Protein AF-A0A0D7ASG3-F1 (afdb_monomer_lite)

pLDDT: mean 94.9, std 6.57, range [60.47, 98.94]

InterPro domains:
  IPR003607 HD/PDEase domain [cd00077] (61-147)
  IPR006674 HD domain [PF01966] (63-149)
  IPR006674 HD domain [PS51831] (63-154)
  IPR017771 Cyanamide hydratase [TIGR03401] (8-154)

Organism: NCBI:txid1314674

Structure (mmCIF, N/CA/C/O backbone):
data_AF-A0A0D7ASG3-F1
#
_entry.id   AF-A0A0D7ASG3-F1
#
loop_
_atom_site.group_PDB
_atom_site.id
_atom_site.type_symbol
_atom_site.label_atom_id
_atom_site.label_alt_id
_atom_site.label_comp_id
_atom_site.label_asym_id
_atom_site.label_entity_id
_atom_site.label_seq_id
_atom_site.pdbx_PDB_ins_code
_atom_site.Cartn_x
_atom_site.Cartn_y
_atom_site.Cartn_z
_atom_site.occupancy
_atom_site.B_iso_or_equiv
_atom_site.auth_seq_id
_atom_site.auth_comp_id
_atom_site.auth_asym_id
_atom_site.auth_atom_id
_atom_site.pdbx_PDB_model_num
ATOM 1 N N . MET A 1 1 ? -7.950 -12.210 -21.135 1.00 62.66 1 MET A N 1
ATOM 2 C CA . MET A 1 1 ? -7.521 -13.240 -20.164 1.00 62.66 1 MET A CA 1
ATOM 3 C C . MET A 1 1 ? -8.560 -13.303 -19.060 1.00 62.66 1 MET A C 1
ATOM 5 O O . MET A 1 1 ? -9.236 -12.303 -18.849 1.00 62.66 1 MET A O 1
ATOM 9 N N . ALA A 1 2 ? -8.733 -14.462 -18.424 1.00 80.06 2 ALA A N 1
ATOM 10 C CA . ALA A 1 2 ? -9.550 -14.564 -17.218 1.00 80.06 2 ALA A CA 1
ATOM 11 C C . ALA A 1 2 ? -8.903 -13.750 -16.084 1.00 80.06 2 ALA A C 1
ATOM 13 O O . ALA A 1 2 ? -7.688 -13.558 -16.088 1.00 80.06 2 ALA A O 1
ATOM 14 N N . PHE A 1 3 ? -9.716 -13.252 -15.155 1.00 88.19 3 PHE A N 1
ATOM 15 C CA . PHE A 1 3 ? -9.232 -12.609 -13.937 1.00 88.19 3 PHE A CA 1
ATOM 16 C C . PHE A 1 3 ? -8.423 -13.617 -13.108 1.00 88.19 3 PHE A C 1
ATOM 18 O O . PHE A 1 3 ? -8.914 -14.713 -12.840 1.00 88.19 3 PHE A O 1
ATOM 25 N N . ASP A 1 4 ? -7.201 -13.244 -12.730 1.00 93.44 4 ASP A N 1
ATOM 26 C CA . ASP A 1 4 ? -6.347 -14.015 -11.827 1.00 93.44 4 ASP A CA 1
ATOM 27 C C . ASP A 1 4 ? -6.100 -13.192 -10.551 1.00 93.44 4 ASP A C 1
ATOM 29 O O . ASP A 1 4 ? -5.350 -12.211 -10.613 1.00 93.44 4 ASP A O 1
ATOM 33 N N . PRO A 1 5 ? -6.716 -13.554 -9.409 1.00 92.44 5 PRO A N 1
ATOM 34 C CA . PRO A 1 5 ? -6.563 -12.806 -8.164 1.00 92.44 5 PRO A CA 1
ATOM 35 C C . PRO A 1 5 ? -5.117 -12.797 -7.656 1.00 92.44 5 PRO A C 1
ATOM 37 O O . PRO A 1 5 ? -4.710 -11.823 -7.028 1.00 92.44 5 PRO A O 1
ATOM 40 N N . VAL A 1 6 ? -4.315 -13.822 -7.975 1.00 94.44 6 VAL A N 1
ATOM 41 C CA . VAL A 1 6 ? -2.913 -13.904 -7.541 1.00 94.44 6 VAL A CA 1
ATOM 42 C C . VAL A 1 6 ? -2.110 -12.767 -8.159 1.00 94.44 6 VAL A C 1
ATOM 44 O O . VAL A 1 6 ? -1.513 -11.962 -7.446 1.00 94.44 6 VAL A O 1
ATOM 47 N N . THR A 1 7 ? -2.136 -12.656 -9.487 1.00 94.50 7 THR A N 1
ATOM 48 C CA . THR A 1 7 ? -1.447 -11.565 -10.181 1.00 94.50 7 THR A CA 1
ATOM 49 C C . THR A 1 7 ? -2.087 -10.215 -9.856 1.00 94.50 7 THR A C 1
ATOM 51 O O . THR A 1 7 ? -1.384 -9.250 -9.569 1.00 94.50 7 THR A O 1
ATOM 54 N N . HIS A 1 8 ? -3.421 -10.135 -9.862 1.00 96.12 8 HIS A N 1
ATOM 55 C CA . HIS A 1 8 ? -4.133 -8.871 -9.696 1.00 96.12 8 HIS A CA 1
ATOM 56 C C . HIS A 1 8 ? -3.867 -8.214 -8.332 1.00 96.12 8 HIS A C 1
ATOM 58 O O . HIS A 1 8 ? -3.561 -7.024 -8.293 1.00 96.12 8 HIS A O 1
ATOM 64 N N . TYR A 1 9 ? -3.897 -8.972 -7.232 1.00 97.31 9 TYR A N 1
ATOM 65 C CA . TYR A 1 9 ? -3.632 -8.447 -5.885 1.00 97.31 9 TYR A CA 1
ATOM 66 C C . TYR A 1 9 ? -2.153 -8.500 -5.485 1.00 97.31 9 TYR A C 1
ATOM 68 O O . TYR A 1 9 ? -1.821 -8.217 -4.341 1.00 97.31 9 TYR A O 1
ATOM 76 N N . GLY A 1 10 ? -1.239 -8.799 -6.412 1.00 95.81 10 GLY A N 1
ATOM 77 C CA . GLY A 1 10 ? 0.200 -8.696 -6.156 1.00 95.81 10 GLY A CA 1
ATOM 78 C C . GLY A 1 10 ? 0.793 -9.854 -5.349 1.00 95.81 10 GLY A C 1
ATOM 79 O O . GLY A 1 10 ? 1.872 -9.710 -4.785 1.00 95.81 10 GLY A O 1
ATOM 80 N N . PHE A 1 11 ? 0.146 -11.020 -5.338 1.00 97.06 11 PHE A N 1
ATOM 81 C CA . PHE A 1 11 ? 0.678 -12.244 -4.725 1.00 97.06 11 PHE A CA 1
ATOM 82 C C . PHE A 1 11 ? 1.727 -12.961 -5.596 1.00 97.06 11 PHE A C 1
ATOM 84 O O . PHE A 1 11 ? 2.180 -14.062 -5.274 1.00 97.06 11 PHE A O 1
ATOM 91 N N . THR A 1 12 ? 2.148 -12.347 -6.703 1.00 95.62 12 THR A N 1
ATOM 92 C CA . THR A 1 12 ? 3.270 -12.824 -7.514 1.00 95.62 12 THR A CA 1
ATOM 93 C C . THR A 1 12 ? 4.587 -12.611 -6.770 1.00 95.62 12 THR A C 1
ATOM 95 O O . THR A 1 12 ? 4.977 -11.483 -6.475 1.00 95.62 12 THR A O 1
ATOM 98 N N . ALA A 1 13 ? 5.311 -13.697 -6.498 1.00 95.56 13 ALA A N 1
ATOM 99 C CA . ALA A 1 13 ? 6.582 -13.633 -5.785 1.00 95.56 13 ALA A CA 1
ATOM 100 C C . ALA A 1 13 ? 7.656 -12.850 -6.565 1.00 95.56 13 ALA A C 1
ATOM 102 O O . ALA A 1 13 ? 7.890 -13.100 -7.750 1.00 95.56 13 ALA A O 1
ATOM 103 N N . VAL A 1 14 ? 8.372 -11.963 -5.868 1.00 94.44 14 VAL A N 1
ATOM 104 C CA . VAL A 1 14 ? 9.523 -11.213 -6.394 1.00 94.44 14 VAL A CA 1
ATOM 105 C C . VAL A 1 14 ? 10.702 -11.265 -5.414 1.00 94.44 14 VAL A C 1
ATOM 107 O O . VAL A 1 14 ? 10.4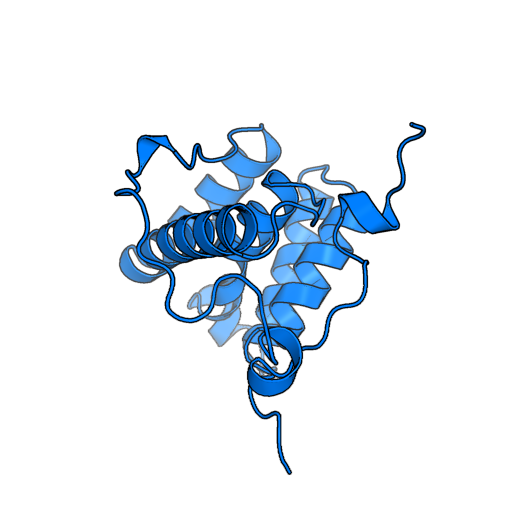89 -11.365 -4.201 1.00 94.44 14 VAL A O 1
ATOM 110 N N . PRO A 1 15 ? 11.960 -11.201 -5.891 1.00 94.81 15 PRO A N 1
ATOM 111 C CA . PRO A 1 15 ? 13.110 -11.059 -5.006 1.00 94.81 15 PRO A CA 1
ATOM 112 C C . PRO A 1 15 ? 13.009 -9.781 -4.168 1.00 94.81 15 PRO A C 1
ATOM 114 O O . PRO A 1 15 ? 12.864 -8.688 -4.705 1.00 94.81 15 PRO A O 1
ATOM 117 N N . ARG A 1 16 ? 13.129 -9.921 -2.845 1.00 94.69 16 ARG A N 1
ATOM 118 C CA . ARG A 1 16 ? 13.124 -8.786 -1.908 1.00 94.69 16 ARG A CA 1
ATOM 119 C C . ARG A 1 16 ? 14.449 -8.015 -1.907 1.00 94.69 16 ARG A C 1
ATOM 121 O O . ARG A 1 16 ? 14.454 -6.818 -1.663 1.00 94.69 16 ARG A O 1
ATOM 128 N N . ASP A 1 17 ? 15.571 -8.703 -2.136 1.00 94.62 17 ASP A N 1
ATOM 129 C CA . ASP A 1 17 ? 16.903 -8.087 -2.182 1.00 94.62 17 ASP A CA 1
ATOM 130 C C . ASP A 1 17 ? 17.054 -7.235 -3.458 1.00 94.62 17 ASP A C 1
ATOM 132 O O . ASP A 1 17 ? 17.044 -7.807 -4.554 1.00 94.62 17 ASP A O 1
ATOM 136 N N . PRO A 1 18 ? 17.221 -5.900 -3.353 1.00 91.12 18 PRO A N 1
ATOM 137 C CA . PRO A 1 18 ? 17.391 -5.036 -4.517 1.00 91.12 18 PRO A CA 1
ATOM 138 C C . PRO A 1 18 ? 18.620 -5.396 -5.364 1.00 91.12 18 PRO A C 1
ATOM 140 O O . PRO A 1 18 ? 18.549 -5.295 -6.587 1.00 91.12 18 PRO A O 1
ATOM 143 N N . ASP A 1 19 ? 19.708 -5.887 -4.753 1.00 91.69 19 ASP A N 1
ATOM 144 C CA . ASP A 1 19 ? 20.922 -6.309 -5.473 1.00 91.69 19 ASP A CA 1
ATOM 145 C C . ASP A 1 19 ? 20.652 -7.537 -6.356 1.00 91.69 19 ASP A C 1
ATOM 147 O O . ASP A 1 19 ? 21.336 -7.772 -7.355 1.00 91.69 19 ASP A O 1
ATOM 151 N N . VAL A 1 20 ? 19.676 -8.364 -5.967 1.00 93.44 20 VAL A N 1
ATOM 152 C CA . VAL A 1 20 ? 19.209 -9.512 -6.752 1.00 93.44 20 VAL A CA 1
ATOM 153 C C . VAL A 1 20 ? 18.191 -9.051 -7.787 1.00 93.44 20 VAL A C 1
ATOM 155 O O . VAL A 1 20 ? 18.315 -9.417 -8.954 1.00 93.44 20 VAL A O 1
ATOM 158 N N . LEU A 1 21 ? 17.219 -8.233 -7.375 1.00 92.38 21 LEU A N 1
ATOM 159 C CA . LEU A 1 21 ? 16.126 -7.759 -8.219 1.00 92.38 21 LEU A CA 1
ATOM 160 C C . LEU A 1 21 ? 16.627 -6.933 -9.414 1.00 92.38 21 LEU A C 1
ATOM 162 O O . LEU A 1 21 ? 16.127 -7.091 -10.525 1.00 92.38 21 LEU A O 1
ATOM 166 N N . PHE A 1 22 ? 17.641 -6.091 -9.199 1.00 91.56 22 PHE A N 1
ATOM 167 C CA . PHE A 1 22 ? 18.220 -5.226 -10.229 1.00 91.56 22 PHE A CA 1
ATOM 168 C C . PHE A 1 22 ? 19.494 -5.788 -10.877 1.00 91.56 22 PHE A C 1
ATOM 170 O O . PHE A 1 22 ? 20.130 -5.108 -11.690 1.00 91.56 22 PHE A O 1
ATOM 177 N N . ARG A 1 23 ? 19.892 -7.027 -10.564 1.00 92.50 23 ARG A N 1
ATOM 178 C CA . ARG A 1 23 ? 21.099 -7.627 -11.147 1.00 92.50 23 ARG A CA 1
ATOM 179 C C . ARG A 1 23 ? 20.973 -7.716 -12.666 1.00 92.50 23 ARG A C 1
ATOM 181 O O . ARG A 1 23 ? 20.098 -8.409 -13.172 1.00 92.50 23 ARG A O 1
ATOM 188 N N . ASN A 1 24 ? 21.886 -7.063 -13.387 1.00 90.19 24 ASN A N 1
ATOM 189 C CA . ASN A 1 24 ? 21.879 -6.989 -14.855 1.00 90.19 24 ASN A CA 1
ATOM 190 C C . ASN A 1 24 ? 20.566 -6.429 -15.433 1.00 90.19 24 ASN A C 1
ATOM 192 O O . ASN A 1 24 ? 20.188 -6.764 -16.556 1.00 90.19 24 ASN A O 1
ATOM 196 N N . HIS A 1 25 ? 19.849 -5.609 -14.663 1.00 90.38 25 HIS A N 1
ATOM 197 C CA . HIS A 1 25 ? 18.568 -5.077 -15.093 1.00 90.38 25 HIS A CA 1
ATOM 198 C C . HIS A 1 25 ? 18.764 -4.141 -16.300 1.00 90.38 25 HIS A C 1
ATOM 200 O O . HIS A 1 25 ? 19.621 -3.255 -16.235 1.00 90.38 25 HIS A O 1
ATOM 206 N N . PRO A 1 26 ? 17.975 -4.274 -17.386 1.00 88.62 26 PRO A N 1
ATOM 207 C CA . PRO A 1 26 ? 18.199 -3.566 -18.659 1.00 88.62 26 PRO A CA 1
ATOM 208 C C . PRO A 1 26 ? 18.120 -2.037 -18.563 1.00 88.62 26 PRO A C 1
ATOM 210 O O . PRO A 1 26 ? 18.425 -1.325 -19.511 1.00 88.62 26 PRO A O 1
ATOM 213 N N . THR A 1 27 ? 17.691 -1.525 -17.418 1.00 86.06 27 THR A N 1
ATOM 214 C CA . THR A 1 27 ? 17.502 -0.101 -17.151 1.00 86.06 27 THR A CA 1
ATOM 215 C C . THR A 1 27 ? 18.653 0.526 -16.371 1.00 86.06 27 THR A C 1
ATOM 217 O O . THR A 1 27 ? 18.575 1.701 -16.021 1.00 86.06 27 THR A O 1
ATOM 220 N N . ALA A 1 28 ? 19.663 -0.254 -15.985 1.00 77.62 28 ALA A N 1
ATOM 221 C CA . ALA A 1 28 ? 20.797 0.251 -15.228 1.00 77.62 28 ALA A CA 1
ATOM 222 C C . ALA A 1 28 ? 21.626 1.211 -16.099 1.00 77.62 28 ALA A C 1
ATOM 224 O O . ALA A 1 28 ? 22.100 0.828 -17.165 1.00 77.62 28 ALA A O 1
ATOM 225 N N . GLY A 1 29 ? 21.797 2.457 -15.643 1.00 72.94 29 GLY A N 1
ATOM 226 C CA . GLY A 1 29 ? 22.612 3.465 -16.335 1.00 72.94 29 GLY A CA 1
ATOM 227 C C . GLY A 1 29 ? 21.990 4.058 -17.605 1.00 72.94 29 GLY A C 1
ATOM 228 O O . GLY A 1 29 ? 22.703 4.695 -18.374 1.00 72.94 29 GLY A O 1
ATOM 229 N N . VAL A 1 30 ? 20.690 3.855 -17.836 1.00 80.88 30 VAL A N 1
ATOM 230 C CA . VAL A 1 30 ? 19.966 4.420 -18.985 1.00 80.88 30 VAL A CA 1
ATOM 231 C C . VAL A 1 30 ? 19.362 5.772 -18.591 1.00 80.88 30 VAL A C 1
ATOM 233 O O . VAL A 1 30 ? 18.660 5.849 -17.583 1.00 80.88 30 VAL A O 1
ATOM 236 N N . GLU A 1 31 ? 19.638 6.822 -19.370 1.00 78.00 31 GLU A N 1
ATOM 237 C CA . GLU A 1 31 ? 19.014 8.146 -19.224 1.00 78.00 31 GLU A CA 1
ATOM 238 C C . GLU A 1 31 ? 17.510 8.070 -19.532 1.00 78.00 31 GLU A C 1
ATOM 240 O O . GLU A 1 31 ? 17.064 7.236 -20.324 1.00 78.00 31 GLU A O 1
ATOM 245 N N . ARG A 1 32 ? 16.710 8.878 -18.836 1.00 75.56 32 ARG A N 1
ATOM 246 C CA . ARG A 1 32 ? 15.254 8.722 -18.758 1.00 75.56 32 ARG A CA 1
ATOM 247 C C . ARG A 1 32 ? 14.572 10.045 -19.045 1.00 75.56 32 ARG A C 1
ATOM 249 O O . ARG A 1 32 ? 15.054 11.085 -18.603 1.00 75.56 32 ARG A O 1
ATOM 256 N N . ASP A 1 33 ? 13.435 9.963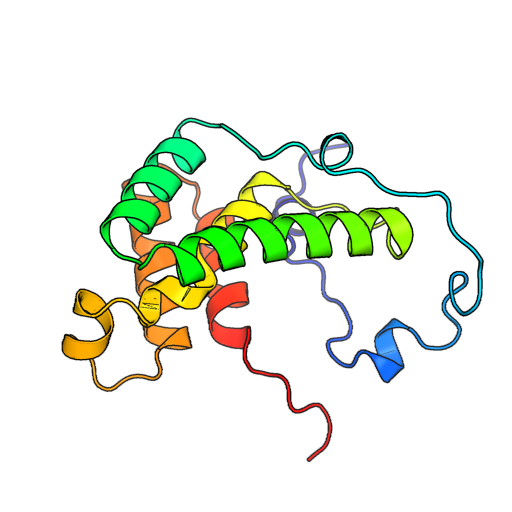 -19.726 1.00 83.00 33 ASP A N 1
ATOM 257 C CA . ASP A 1 33 ? 12.563 11.111 -19.932 1.00 83.00 33 ASP A CA 1
ATOM 258 C C . ASP A 1 33 ? 12.083 11.668 -18.586 1.00 83.00 33 ASP A C 1
ATOM 260 O O . ASP A 1 33 ? 11.931 10.937 -17.599 1.00 83.00 33 ASP A O 1
ATOM 264 N N . GLU A 1 34 ? 11.851 12.978 -18.548 1.00 88.31 34 GLU A N 1
ATOM 265 C CA . GLU A 1 34 ? 11.306 13.641 -17.370 1.00 88.31 34 GLU A CA 1
ATOM 266 C C . GLU A 1 34 ? 9.908 13.096 -17.048 1.00 88.31 34 GLU A C 1
ATOM 268 O O . GLU A 1 34 ? 9.030 13.035 -17.908 1.00 88.31 34 GLU A O 1
ATOM 273 N N . LEU A 1 35 ? 9.703 12.720 -15.784 1.00 90.50 35 LEU A N 1
ATOM 274 C CA . LEU A 1 35 ? 8.414 12.278 -15.259 1.00 90.50 35 LEU A CA 1
ATOM 275 C C . LEU A 1 35 ? 7.741 13.430 -14.516 1.00 90.50 35 LEU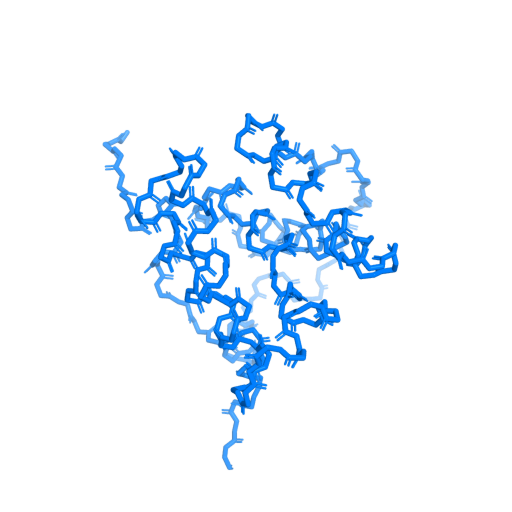 A C 1
ATOM 277 O O . LEU A 1 35 ? 8.368 14.140 -13.726 1.00 90.50 35 LEU A O 1
ATOM 281 N N . THR A 1 36 ? 6.440 13.580 -14.717 1.00 92.19 36 THR A N 1
ATOM 282 C CA . THR A 1 36 ? 5.598 14.572 -14.053 1.00 92.19 36 THR A CA 1
ATOM 283 C C . THR A 1 36 ? 4.587 13.891 -13.136 1.00 92.19 36 THR A C 1
ATOM 285 O O . THR A 1 36 ? 4.243 12.724 -13.288 1.00 92.19 36 THR A O 1
ATOM 288 N N . VAL A 1 37 ? 4.050 14.629 -12.163 1.00 85.62 37 VAL A N 1
ATOM 289 C CA . VAL A 1 37 ? 3.052 14.075 -11.227 1.00 85.62 37 VAL A CA 1
ATOM 290 C C . VAL A 1 37 ? 1.780 13.607 -11.951 1.00 85.62 37 VAL A C 1
ATOM 292 O O . VAL A 1 37 ? 1.118 12.679 -11.491 1.00 85.62 37 VAL A O 1
ATOM 295 N N . ASN A 1 38 ? 1.455 14.209 -13.099 1.00 90.62 38 ASN A N 1
ATOM 296 C CA . ASN A 1 38 ? 0.275 13.851 -13.886 1.00 90.62 38 ASN A CA 1
ATOM 297 C C . ASN A 1 38 ? 0.383 12.462 -14.534 1.00 90.62 38 ASN A C 1
ATOM 299 O O . ASN A 1 38 ? -0.645 11.888 -14.888 1.00 90.62 38 ASN A O 1
ATOM 303 N N . ASP A 1 39 ? 1.591 11.901 -14.631 1.00 92.94 39 ASP A N 1
ATOM 304 C CA . ASP A 1 39 ? 1.818 10.550 -15.157 1.00 92.94 39 ASP A CA 1
ATOM 305 C C . ASP A 1 39 ? 1.361 9.457 -14.170 1.00 92.94 39 ASP A C 1
ATOM 307 O O . ASP A 1 39 ? 1.209 8.287 -14.532 1.00 92.94 39 ASP A O 1
ATOM 311 N N . PHE A 1 40 ? 1.074 9.842 -12.920 1.00 94.38 40 PHE A N 1
ATOM 312 C CA . PHE A 1 40 ? 0.740 8.937 -11.819 1.00 94.38 40 PHE A CA 1
ATOM 313 C C . PHE A 1 40 ? -0.604 9.305 -11.174 1.00 94.38 40 PHE A C 1
ATOM 315 O O . PHE A 1 40 ? -0.641 9.718 -10.009 1.00 94.38 40 PHE A O 1
ATOM 322 N N . PRO A 1 41 ? -1.733 9.156 -11.895 1.00 95.25 41 PRO A N 1
ATOM 323 C CA . PRO A 1 41 ? -3.044 9.432 -11.326 1.00 95.25 41 PRO A CA 1
ATOM 324 C C . PRO A 1 41 ? -3.291 8.562 -10.087 1.00 95.25 41 PRO A C 1
ATOM 326 O O . PRO A 1 41 ? -2.976 7.365 -10.055 1.00 95.25 41 PRO A O 1
ATOM 329 N N . LEU A 1 42 ? -3.851 9.188 -9.053 1.00 96.25 42 LEU A N 1
ATOM 330 C CA . LEU A 1 42 ? -4.239 8.510 -7.821 1.00 96.25 42 LEU A CA 1
ATOM 331 C C . LEU A 1 42 ? -5.577 7.786 -8.041 1.00 96.25 42 LEU A C 1
ATOM 333 O O . LEU A 1 42 ? -6.501 8.412 -8.564 1.00 96.25 42 LEU A O 1
ATOM 337 N N . PRO A 1 43 ? -5.721 6.524 -7.605 1.00 97.81 43 PRO A N 1
ATOM 338 C CA . PRO A 1 43 ? -7.014 5.858 -7.541 1.00 97.81 43 PRO A CA 1
ATOM 339 C C . PRO A 1 43 ? -7.996 6.662 -6.680 1.00 97.81 43 PRO A C 1
ATOM 341 O O . PRO A 1 43 ? -7.600 7.306 -5.701 1.00 97.81 43 PRO A O 1
ATOM 344 N N . ASP A 1 44 ? -9.277 6.633 -7.037 1.00 97.88 44 ASP A N 1
ATOM 345 C CA . ASP A 1 44 ? -10.309 7.470 -6.418 1.00 97.88 44 ASP A CA 1
ATOM 346 C C . ASP A 1 44 ? -11.632 6.738 -6.159 1.00 97.88 44 ASP A C 1
ATOM 348 O O . ASP A 1 44 ? -12.660 7.387 -5.954 1.00 97.88 44 ASP A O 1
ATOM 352 N N . SER A 1 45 ? -11.619 5.403 -6.124 1.00 98.38 45 SER A N 1
ATOM 353 C CA . SER A 1 45 ? -12.813 4.612 -5.823 1.00 98.38 45 SER A CA 1
ATOM 354 C C . SER A 1 45 ? -13.425 4.967 -4.468 1.00 98.38 45 SER A C 1
ATOM 356 O O . SER A 1 45 ? -12.791 5.571 -3.598 1.00 98.38 45 SER A O 1
ATOM 358 N N . THR A 1 46 ? -14.675 4.553 -4.254 1.00 98.44 46 THR A N 1
ATOM 359 C CA . THR A 1 46 ? -15.374 4.775 -2.982 1.00 98.44 46 THR A CA 1
ATOM 360 C C . THR A 1 46 ? -14.575 4.249 -1.788 1.00 98.44 46 THR A C 1
ATOM 362 O O . THR A 1 46 ? -14.448 4.959 -0.792 1.00 98.44 46 THR A O 1
ATOM 365 N N . LEU A 1 47 ? -13.976 3.059 -1.909 1.00 98.62 47 LEU A N 1
ATOM 366 C CA . LEU A 1 47 ? -13.132 2.481 -0.865 1.00 98.62 47 LEU A CA 1
ATOM 367 C C . LEU A 1 47 ? -11.921 3.377 -0.574 1.00 98.62 47 LEU A C 1
ATOM 369 O O . LEU A 1 47 ? -11.670 3.731 0.579 1.00 98.62 47 LEU A O 1
ATOM 373 N N . VAL A 1 48 ? -11.212 3.817 -1.616 1.00 98.69 48 VAL A N 1
ATOM 374 C CA . VAL A 1 48 ? -10.053 4.706 -1.474 1.00 98.69 48 VAL A CA 1
ATOM 375 C C . VAL A 1 48 ? -10.437 6.039 -0.838 1.00 98.69 48 VAL A C 1
ATOM 377 O O . VAL A 1 48 ? -9.726 6.528 0.037 1.00 98.69 48 VAL A O 1
ATOM 380 N N . GLN A 1 49 ? -11.567 6.634 -1.221 1.00 98.62 49 GLN A N 1
ATOM 381 C CA . GLN A 1 49 ? -12.047 7.877 -0.613 1.00 98.62 49 GLN A CA 1
ATOM 382 C C . GLN A 1 49 ? -12.323 7.703 0.887 1.00 98.62 49 GLN A C 1
ATOM 384 O O . GLN A 1 49 ? -1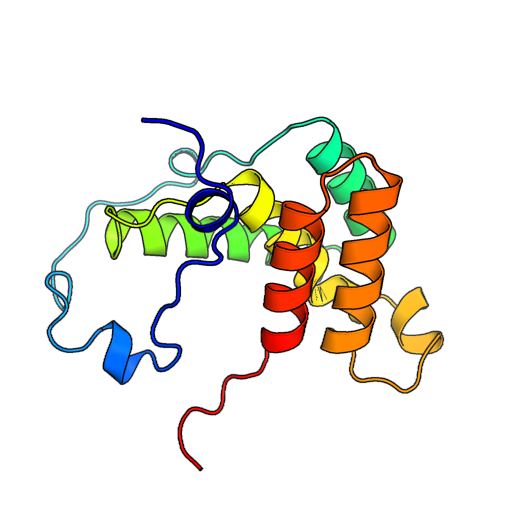1.894 8.537 1.693 1.00 98.62 49 GLN A O 1
ATOM 389 N N . SER A 1 50 ? -12.978 6.605 1.276 1.00 98.69 50 SER A N 1
ATOM 390 C CA . SER A 1 50 ? -13.243 6.272 2.679 1.00 98.69 50 SER A CA 1
ATOM 391 C C . SER A 1 50 ? -11.954 6.051 3.475 1.00 98.69 50 SER A C 1
ATOM 393 O O . SER A 1 50 ? -11.812 6.597 4.574 1.00 98.69 50 SER A O 1
ATOM 395 N N . VAL A 1 51 ? -10.980 5.336 2.905 1.00 98.81 51 VAL A N 1
ATOM 396 C CA . VAL A 1 51 ? -9.670 5.112 3.530 1.00 98.81 51 VAL A CA 1
ATOM 397 C C . VAL A 1 51 ? -8.881 6.415 3.642 1.00 98.81 51 VAL A C 1
ATOM 399 O O . VAL A 1 51 ? -8.369 6.718 4.715 1.00 98.81 51 VAL A O 1
ATOM 402 N N . LYS A 1 52 ? -8.845 7.264 2.609 1.00 98.56 52 LYS A N 1
ATOM 403 C CA . LYS A 1 52 ? -8.185 8.581 2.674 1.00 98.56 52 LYS A CA 1
ATOM 404 C C . LYS A 1 52 ? -8.770 9.462 3.770 1.00 98.56 52 LYS A C 1
ATOM 406 O O . LYS A 1 52 ? -8.016 10.095 4.506 1.00 98.56 52 LYS A O 1
ATOM 411 N N . ALA A 1 53 ? -10.097 9.498 3.900 1.00 98.69 53 ALA A N 1
ATOM 412 C CA . ALA A 1 53 ? -10.765 10.255 4.955 1.00 98.69 53 ALA A CA 1
ATOM 413 C C . ALA A 1 53 ? -10.423 9.716 6.352 1.00 98.69 53 ALA A C 1
ATOM 415 O O . ALA A 1 53 ? -10.239 10.495 7.289 1.00 98.69 53 ALA A O 1
ATOM 416 N N . PHE A 1 54 ? -10.314 8.393 6.492 1.00 98.75 54 PHE A N 1
ATOM 417 C CA . PHE A 1 54 ? -9.853 7.759 7.720 1.00 98.75 54 PHE A CA 1
ATOM 418 C C . PHE A 1 54 ? -8.399 8.138 8.032 1.00 98.75 54 PHE A C 1
ATOM 420 O O . PHE A 1 54 ? -8.140 8.714 9.082 1.00 98.75 54 PHE A O 1
ATOM 427 N N . VAL A 1 55 ? -7.467 7.907 7.108 1.00 98.62 55 VAL A N 1
ATOM 428 C CA . VAL A 1 55 ? -6.032 8.159 7.308 1.00 98.62 55 VAL A CA 1
ATOM 429 C C . VAL A 1 55 ? -5.764 9.635 7.604 1.00 98.62 55 VAL A C 1
ATOM 431 O O . VAL A 1 55 ? -5.052 9.941 8.554 1.00 98.62 55 VAL A O 1
ATOM 434 N N . LYS A 1 56 ? -6.398 10.561 6.872 1.00 98.38 56 LYS A N 1
ATOM 435 C CA . LYS A 1 56 ? -6.263 12.012 7.095 1.00 98.38 56 LYS A CA 1
ATOM 436 C C . LYS A 1 56 ? -6.731 12.464 8.484 1.00 98.38 56 LYS A C 1
ATOM 438 O O . LYS A 1 56 ? -6.312 13.517 8.953 1.00 98.38 56 LYS A O 1
ATOM 443 N N . ARG A 1 57 ? -7.632 11.713 9.124 1.00 98.56 57 ARG A N 1
ATOM 444 C CA . ARG A 1 57 ? -8.101 12.004 10.484 1.00 98.56 57 ARG A CA 1
ATOM 445 C C . ARG A 1 57 ? -7.162 11.444 11.553 1.00 98.56 57 ARG A C 1
ATOM 447 O O . ARG A 1 57 ? -7.058 12.041 12.617 1.00 98.56 57 ARG A O 1
ATOM 454 N N . GLU A 1 58 ? -6.552 10.286 11.306 1.00 98.56 58 GLU A N 1
ATOM 455 C CA . GLU A 1 58 ? -5.755 9.575 12.315 1.00 98.56 58 GLU A CA 1
ATOM 456 C C . GLU A 1 58 ? -4.256 9.930 12.269 1.00 98.56 58 GLU A C 1
ATOM 458 O O . GLU A 1 58 ? -3.599 9.881 13.308 1.00 98.56 58 GLU A O 1
ATOM 463 N N . LEU A 1 59 ? -3.714 10.280 11.096 1.00 98.44 59 LEU A N 1
ATOM 464 C CA . LEU A 1 59 ? -2.302 10.628 10.902 1.00 98.44 59 LEU A CA 1
ATOM 465 C C . LEU A 1 59 ? -2.081 12.140 10.846 1.00 98.44 59 LEU A C 1
ATOM 467 O O . LEU A 1 59 ? -2.966 12.906 10.463 1.00 98.44 59 LEU A O 1
ATOM 471 N N . ASP A 1 60 ? -0.865 12.567 11.185 1.00 98.19 60 ASP A N 1
ATOM 472 C CA . ASP A 1 60 ? -0.426 13.933 10.931 1.00 98.19 60 ASP A CA 1
ATOM 473 C C . ASP A 1 60 ? -0.248 14.196 9.423 1.00 98.19 60 ASP A C 1
ATOM 475 O O . ASP A 1 60 ? -0.135 13.285 8.595 1.00 98.19 60 ASP A O 1
ATOM 479 N N . GLU A 1 61 ? -0.207 15.476 9.057 1.00 98.31 61 GLU A N 1
ATOM 480 C CA . GLU A 1 61 ? -0.124 15.900 7.660 1.00 98.31 61 GLU A CA 1
ATOM 481 C C . GLU A 1 61 ? 1.150 15.412 6.951 1.00 98.31 61 GLU A C 1
ATOM 483 O O . GLU A 1 61 ? 1.101 15.089 5.763 1.00 98.31 61 GLU A O 1
ATOM 488 N N . GLN A 1 62 ? 2.287 15.322 7.650 1.00 98.56 62 GLN A N 1
ATOM 489 C CA . GLN A 1 62 ? 3.547 14.911 7.032 1.00 98.56 62 GLN A CA 1
ATOM 490 C C . GLN A 1 62 ? 3.520 13.426 6.678 1.00 98.56 62 GLN A C 1
ATOM 492 O O . GLN A 1 62 ? 3.909 13.068 5.563 1.00 98.56 62 GLN A O 1
ATOM 497 N N . THR A 1 63 ? 2.993 12.586 7.570 1.00 98.44 63 THR A N 1
ATOM 498 C CA . THR A 1 63 ? 2.829 11.142 7.339 1.00 98.44 63 THR A CA 1
ATOM 499 C C . THR A 1 63 ? 1.764 10.857 6.268 1.00 98.44 63 THR A C 1
ATOM 501 O O . THR A 1 63 ? 1.960 10.023 5.377 1.00 98.44 63 THR A O 1
ATOM 504 N N . TYR A 1 64 ? 0.665 11.619 6.255 1.00 98.56 64 TYR A N 1
ATOM 505 C CA . TYR A 1 64 ? -0.335 11.543 5.183 1.00 98.56 64 TYR A CA 1
ATOM 506 C C . TYR A 1 64 ? 0.259 11.914 3.811 1.00 98.56 64 TYR A C 1
ATOM 508 O O . TYR A 1 64 ? 0.065 11.198 2.823 1.00 98.56 64 TYR A O 1
ATOM 516 N N . ASN A 1 65 ? 1.028 13.003 3.739 1.00 98.38 65 ASN A N 1
ATOM 517 C CA . ASN A 1 65 ? 1.690 13.434 2.506 1.00 98.38 65 ASN A CA 1
ATOM 518 C C . ASN A 1 65 ? 2.797 12.460 2.078 1.00 98.38 65 ASN A C 1
ATOM 520 O O . ASN A 1 65 ? 2.965 12.206 0.886 1.00 98.38 65 ASN A O 1
ATOM 524 N N . HIS A 1 66 ? 3.532 11.884 3.033 1.00 98.56 66 HIS A N 1
ATOM 525 C CA . HIS A 1 66 ? 4.502 10.812 2.792 1.00 98.56 66 HIS A CA 1
ATOM 526 C C . HIS A 1 66 ? 3.861 9.624 2.082 1.00 98.56 66 HIS A C 1
ATOM 528 O O . HIS A 1 66 ? 4.334 9.230 1.020 1.00 98.56 66 HIS A O 1
ATOM 534 N N . SER A 1 67 ? 2.716 9.156 2.573 1.00 98.62 67 SER A N 1
ATOM 535 C CA . SER A 1 67 ? 1.967 8.052 1.963 1.00 98.62 67 SER A CA 1
ATOM 536 C C . SER A 1 67 ? 1.621 8.301 0.485 1.00 98.62 67 SER A C 1
ATOM 538 O O . SER A 1 67 ? 1.693 7.393 -0.342 1.00 98.62 67 SER A O 1
ATOM 540 N N . HIS A 1 68 ? 1.310 9.549 0.114 1.00 97.88 68 HIS A N 1
ATOM 541 C CA . HIS A 1 68 ? 1.058 9.920 -1.285 1.00 97.88 68 HIS A CA 1
ATOM 542 C C . HIS A 1 68 ? 2.334 9.895 -2.131 1.00 97.88 68 HIS A C 1
ATOM 544 O O . HIS A 1 68 ? 2.306 9.425 -3.268 1.00 97.88 68 HIS A O 1
ATOM 550 N N . ARG A 1 69 ? 3.461 10.368 -1.582 1.00 97.88 69 ARG A N 1
ATOM 551 C CA . ARG A 1 69 ? 4.757 10.302 -2.272 1.00 97.88 69 ARG A CA 1
ATOM 552 C C . ARG A 1 69 ? 5.195 8.858 -2.505 1.00 97.88 69 ARG A C 1
ATOM 554 O O . ARG A 1 69 ? 5.656 8.558 -3.599 1.00 97.88 69 ARG A O 1
ATOM 561 N N . VAL A 1 70 ? 4.997 7.968 -1.527 1.00 98.44 70 VAL A N 1
ATOM 562 C CA . VAL A 1 70 ? 5.313 6.534 -1.658 1.00 98.44 70 VAL A CA 1
ATOM 563 C C . VAL A 1 70 ? 4.571 5.915 -2.843 1.00 98.44 70 VAL A C 1
ATOM 565 O O . VAL A 1 70 ? 5.208 5.252 -3.659 1.00 98.44 70 VAL A O 1
ATOM 568 N N . TYR A 1 71 ? 3.271 6.195 -3.001 1.00 98.50 71 TYR A N 1
ATOM 569 C CA . TYR A 1 71 ? 2.511 5.722 -4.163 1.00 98.50 71 TYR A CA 1
ATOM 570 C C . TYR A 1 71 ? 3.121 6.205 -5.484 1.00 98.50 71 TYR A C 1
ATOM 572 O O . TYR A 1 71 ? 3.379 5.397 -6.376 1.00 98.50 71 TYR A O 1
ATOM 580 N N . VAL A 1 72 ? 3.394 7.510 -5.597 1.00 97.62 72 VAL A N 1
ATOM 581 C CA . VAL A 1 72 ? 3.977 8.095 -6.815 1.00 97.62 72 VAL A CA 1
ATOM 582 C C . VAL A 1 72 ? 5.326 7.448 -7.135 1.00 97.62 72 VAL A C 1
ATOM 584 O O . VAL A 1 72 ? 5.546 7.026 -8.268 1.00 97.62 72 VAL A O 1
ATOM 587 N N . TYR A 1 73 ? 6.208 7.300 -6.144 1.00 96.75 73 TYR A N 1
ATOM 588 C CA . TYR A 1 73 ? 7.517 6.676 -6.338 1.00 96.75 73 TYR A CA 1
ATOM 589 C C . TYR A 1 73 ? 7.408 5.212 -6.761 1.00 96.75 73 TYR A C 1
ATOM 591 O O . TYR A 1 73 ? 8.113 4.794 -7.676 1.00 96.75 73 TYR A O 1
ATOM 599 N N . GLY A 1 74 ? 6.521 4.430 -6.146 1.00 96.56 74 GLY A N 1
ATOM 600 C CA . GLY A 1 74 ? 6.352 3.024 -6.503 1.00 96.56 74 GLY A CA 1
ATOM 601 C C . GLY A 1 74 ? 5.766 2.811 -7.893 1.00 96.56 74 GLY A C 1
ATOM 602 O O . GLY A 1 74 ? 6.254 1.961 -8.639 1.00 96.56 74 GLY A O 1
ATOM 603 N N . VAL A 1 75 ? 4.759 3.598 -8.282 1.00 96.94 75 VAL A N 1
ATOM 604 C CA . VAL A 1 75 ? 4.201 3.519 -9.641 1.00 96.94 75 VAL A CA 1
ATOM 605 C C . VAL A 1 75 ? 5.235 3.967 -10.672 1.00 96.94 75 VAL A C 1
ATOM 607 O O . VAL A 1 75 ? 5.410 3.280 -11.675 1.00 96.94 75 VAL A O 1
ATOM 610 N N . ALA A 1 76 ? 5.985 5.040 -10.407 1.00 94.62 76 ALA A N 1
ATOM 611 C CA . ALA A 1 76 ? 7.089 5.451 -11.270 1.00 94.62 76 ALA A CA 1
ATOM 612 C C . ALA A 1 76 ? 8.138 4.335 -11.407 1.00 94.62 76 ALA A C 1
ATOM 614 O O . ALA A 1 76 ? 8.512 3.963 -12.518 1.00 94.62 76 ALA A O 1
ATOM 615 N N . LEU A 1 77 ? 8.578 3.735 -10.298 1.00 93.44 77 LEU A N 1
ATOM 616 C CA . LEU A 1 77 ? 9.569 2.658 -10.319 1.00 93.44 77 LEU A CA 1
ATOM 617 C C . LEU A 1 77 ? 9.080 1.439 -11.106 1.00 93.44 77 LEU A C 1
ATOM 619 O O . LEU A 1 77 ? 9.804 0.939 -11.963 1.00 93.44 77 LEU A O 1
ATOM 623 N N . THR A 1 78 ? 7.859 0.971 -10.859 1.00 94.44 78 THR A N 1
ATOM 624 C CA . THR A 1 78 ? 7.314 -0.206 -11.552 1.00 94.44 78 THR A CA 1
ATOM 625 C C . THR A 1 78 ? 7.054 0.058 -13.028 1.00 94.44 78 THR A C 1
ATOM 627 O O . THR A 1 78 ? 7.468 -0.751 -13.847 1.00 94.44 78 THR A O 1
ATOM 630 N N . GLN A 1 79 ? 6.478 1.198 -13.412 1.00 92.44 79 GLN A N 1
ATOM 631 C CA . GLN A 1 79 ? 6.287 1.527 -14.830 1.00 92.44 79 GLN A CA 1
ATOM 632 C C . GLN A 1 79 ? 7.614 1.605 -15.585 1.00 92.44 79 GLN A C 1
ATOM 634 O O . GLN A 1 79 ? 7.699 1.194 -16.741 1.00 92.44 79 GLN A O 1
ATOM 639 N N . THR A 1 80 ? 8.660 2.109 -14.930 1.00 91.06 80 THR A N 1
ATOM 640 C CA . THR A 1 80 ? 9.921 2.393 -15.613 1.00 91.06 80 THR A CA 1
ATOM 641 C C . THR A 1 80 ? 10.917 1.234 -15.554 1.00 91.06 80 THR A C 1
ATOM 643 O O . THR A 1 80 ? 11.755 1.086 -16.446 1.00 91.06 80 THR A O 1
ATOM 646 N N . HIS A 1 81 ? 10.880 0.416 -14.504 1.00 92.25 81 HIS A N 1
ATOM 647 C CA . HIS A 1 81 ? 11.793 -0.715 -14.324 1.00 92.25 81 HIS A CA 1
ATOM 648 C C . HIS A 1 81 ? 11.111 -2.062 -14.535 1.00 92.25 81 HIS A C 1
ATOM 650 O O . HIS A 1 81 ? 11.728 -2.979 -15.055 1.00 92.25 81 HIS A O 1
ATOM 656 N N . PHE A 1 82 ? 9.827 -2.185 -14.236 1.00 93.88 82 PHE A N 1
ATOM 657 C CA . PHE A 1 82 ? 9.122 -3.458 -14.314 1.00 93.88 82 PHE A CA 1
ATOM 658 C C . PHE A 1 82 ? 7.805 -3.330 -15.093 1.00 93.88 82 PHE A C 1
ATOM 660 O O . PHE A 1 82 ? 6.755 -3.700 -14.569 1.00 93.88 82 PHE A O 1
ATOM 667 N N . PRO A 1 83 ? 7.814 -2.821 -16.344 1.00 92.75 83 PRO A N 1
ATOM 668 C CA . PRO A 1 83 ? 6.588 -2.582 -17.116 1.00 92.75 83 PRO 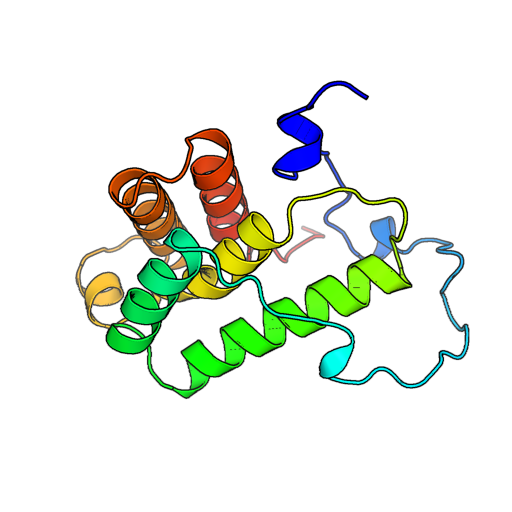A CA 1
ATOM 669 C C . PRO A 1 83 ? 5.764 -3.855 -17.375 1.00 92.75 83 PRO A C 1
ATOM 671 O O . PRO A 1 83 ? 4.584 -3.778 -17.705 1.00 92.75 83 PRO A O 1
ATOM 674 N N . GLN A 1 84 ? 6.380 -5.031 -17.236 1.00 92.69 84 GLN A N 1
ATOM 675 C CA . GLN A 1 84 ? 5.732 -6.336 -17.326 1.00 92.69 84 GLN A CA 1
ATOM 676 C C . GLN A 1 84 ? 5.009 -6.763 -16.040 1.00 92.69 84 GLN A C 1
ATOM 678 O O . GLN A 1 84 ? 4.270 -7.746 -16.067 1.00 92.69 84 GLN A O 1
ATOM 683 N N . TRP A 1 85 ? 5.243 -6.092 -14.908 1.00 94.44 85 TRP A N 1
ATOM 684 C CA . TRP A 1 85 ? 4.533 -6.389 -13.669 1.00 94.44 85 TRP A CA 1
ATOM 685 C C . TRP A 1 85 ? 3.083 -5.940 -13.789 1.00 94.44 85 TRP A C 1
ATOM 687 O O . TRP A 1 85 ? 2.781 -4.815 -14.183 1.00 94.44 85 TRP A O 1
ATOM 697 N N . SER A 1 86 ? 2.182 -6.841 -13.422 1.00 91.94 86 SER A N 1
ATOM 698 C CA . SER A 1 86 ? 0.756 -6.572 -13.353 1.00 91.94 86 SER A CA 1
ATOM 699 C C . SER A 1 86 ? 0.325 -6.672 -11.901 1.00 91.94 86 SER A C 1
ATOM 701 O O . SER A 1 86 ? 0.656 -7.642 -11.226 1.00 91.94 86 SER A O 1
ATOM 703 N N . TYR A 1 87 ? -0.349 -5.629 -11.435 1.00 95.62 87 TYR A N 1
ATOM 704 C CA . TYR A 1 87 ? -0.935 -5.519 -10.109 1.00 95.62 87 TYR A CA 1
ATOM 705 C C . TYR A 1 87 ? -1.995 -4.413 -10.141 1.00 95.62 87 TYR A C 1
ATOM 707 O O . TYR A 1 87 ? -1.983 -3.533 -11.014 1.00 95.62 87 TYR A O 1
ATOM 715 N N . ASP A 1 88 ? -2.914 -4.450 -9.191 1.00 97.44 88 ASP A N 1
ATOM 716 C CA . ASP A 1 88 ? -3.941 -3.438 -9.026 1.00 97.44 88 ASP A CA 1
ATOM 717 C C . ASP A 1 88 ? -3.399 -2.184 -8.317 1.00 97.44 88 ASP A C 1
ATOM 719 O O . ASP A 1 88 ? -2.862 -2.237 -7.205 1.00 97.44 88 ASP A O 1
ATOM 723 N N . LYS A 1 89 ? -3.543 -1.021 -8.966 1.00 97.88 89 LYS A N 1
ATOM 724 C CA . LYS A 1 89 ? -3.035 0.254 -8.431 1.00 97.88 89 LYS A CA 1
ATOM 725 C C . LYS A 1 89 ? -3.827 0.724 -7.218 1.00 97.88 89 LYS A C 1
ATOM 727 O O . LYS A 1 89 ? -3.252 1.396 -6.366 1.00 97.88 89 LYS A O 1
ATOM 732 N N . GLU A 1 90 ? -5.113 0.388 -7.135 1.00 98.44 90 GLU A N 1
ATOM 733 C CA . GLU A 1 90 ? -5.926 0.692 -5.961 1.00 98.44 90 GLU A CA 1
ATOM 734 C C . GLU A 1 90 ? -5.409 -0.065 -4.734 1.00 98.44 90 GLU A C 1
ATOM 736 O O . GLU A 1 90 ? -5.118 0.562 -3.720 1.00 98.44 90 GLU A O 1
ATOM 741 N N . THR A 1 91 ? -5.183 -1.371 -4.859 1.00 98.69 91 THR A N 1
ATOM 742 C CA . THR A 1 91 ? -4.589 -2.220 -3.816 1.00 98.69 91 THR A CA 1
ATOM 743 C C . THR A 1 91 ? -3.243 -1.667 -3.346 1.00 98.69 91 THR A C 1
ATOM 745 O O . THR A 1 91 ? -3.027 -1.493 -2.146 1.00 98.69 91 THR A O 1
ATOM 748 N N . TYR A 1 92 ? -2.362 -1.293 -4.281 1.00 98.75 92 TYR A N 1
ATOM 749 C CA . TYR A 1 92 ? -1.085 -0.665 -3.934 1.00 98.75 92 TYR A CA 1
ATOM 750 C C . TYR A 1 92 ? -1.270 0.672 -3.202 1.00 98.75 92 TYR A C 1
ATOM 752 O O . TYR A 1 92 ? -0.617 0.924 -2.190 1.00 98.75 92 TYR A O 1
ATOM 760 N N . TYR A 1 93 ? -2.186 1.525 -3.665 1.00 98.81 93 TYR A N 1
ATOM 761 C CA . TYR A 1 93 ? -2.436 2.817 -3.031 1.00 98.81 93 TYR A CA 1
ATOM 762 C C . TYR A 1 93 ? -3.028 2.681 -1.626 1.00 98.81 93 TYR A C 1
ATOM 764 O O . TYR A 1 93 ? -2.633 3.426 -0.730 1.00 98.81 93 TYR A O 1
ATOM 772 N N . LEU A 1 94 ? -3.917 1.708 -1.403 1.00 98.94 94 LEU A N 1
ATOM 773 C CA . LEU A 1 94 ? -4.430 1.373 -0.075 1.00 98.94 94 LEU A CA 1
ATOM 774 C C . LEU A 1 94 ? -3.292 0.965 0.867 1.00 98.94 94 LEU A C 1
ATOM 776 O O . LEU A 1 94 ? -3.230 1.476 1.986 1.00 98.94 94 LEU A O 1
ATOM 780 N N . ALA A 1 95 ? -2.351 0.134 0.402 1.00 98.88 95 ALA A N 1
ATOM 781 C CA . ALA A 1 95 ? -1.158 -0.206 1.173 1.00 98.88 95 ALA A CA 1
ATOM 782 C C . ALA A 1 95 ? -0.319 1.039 1.499 1.00 98.88 95 ALA A C 1
ATOM 784 O O . ALA A 1 95 ? 0.028 1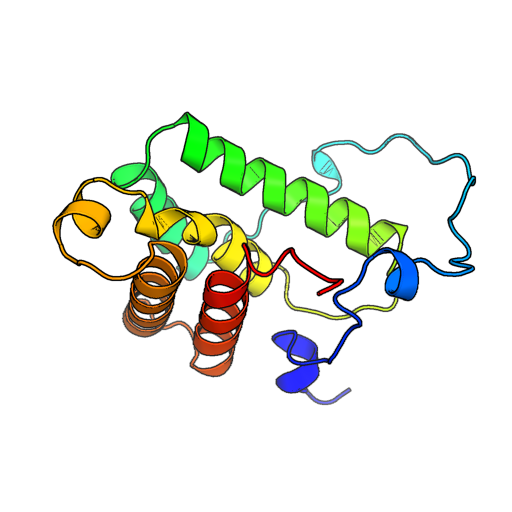.250 2.659 1.00 98.88 95 ALA A O 1
ATOM 785 N N . CYS A 1 96 ? -0.061 1.919 0.524 1.00 98.88 96 CYS A N 1
ATOM 786 C CA . CYS A 1 96 ? 0.677 3.164 0.760 1.00 98.88 96 CYS A CA 1
ATOM 787 C C . CYS A 1 96 ? -0.010 4.070 1.788 1.00 98.88 96 CYS A C 1
ATOM 789 O O . CYS A 1 96 ? 0.659 4.593 2.675 1.00 98.88 96 CYS A O 1
ATOM 791 N N . LEU A 1 97 ? -1.329 4.251 1.695 1.00 98.88 97 LEU A N 1
ATOM 792 C CA . LEU A 1 97 ? -2.105 5.077 2.624 1.00 98.88 97 LEU A CA 1
ATOM 793 C C . LEU A 1 97 ? -2.092 4.532 4.056 1.00 98.88 97 LEU A C 1
ATOM 795 O O . LEU A 1 97 ? -2.188 5.312 5.002 1.00 98.88 97 LEU A O 1
ATOM 799 N N . LEU A 1 98 ? -2.009 3.211 4.214 1.00 98.94 98 LEU A N 1
ATOM 800 C CA . LEU A 1 98 ? -2.171 2.543 5.502 1.00 98.94 98 LEU A CA 1
ATOM 801 C C . LEU A 1 98 ? -0.857 2.047 6.120 1.00 98.94 98 LEU A C 1
ATOM 803 O O . LEU A 1 98 ? -0.881 1.695 7.295 1.00 98.94 98 LEU A O 1
ATOM 807 N N . HIS A 1 99 ? 0.276 2.032 5.407 1.00 98.88 99 HIS A N 1
ATOM 808 C CA . HIS A 1 99 ? 1.509 1.407 5.921 1.00 98.88 99 HIS A CA 1
ATOM 809 C C . HIS A 1 99 ? 2.000 1.984 7.254 1.00 98.88 99 HIS A C 1
ATOM 811 O O . HIS A 1 99 ? 2.406 1.233 8.138 1.00 98.88 99 HIS A O 1
ATOM 817 N N . ASP A 1 100 ? 1.838 3.293 7.440 1.00 98.81 100 ASP A N 1
ATOM 818 C CA . ASP A 1 100 ? 2.199 3.987 8.674 1.00 98.81 100 ASP A CA 1
ATOM 819 C C . ASP A 1 100 ? 1.015 4.176 9.631 1.00 98.81 100 ASP A C 1
ATOM 821 O O . ASP A 1 100 ? 1.149 4.864 10.644 1.00 98.81 100 ASP A O 1
ATOM 825 N N . ILE A 1 101 ? -0.155 3.567 9.389 1.00 98.81 101 ILE A N 1
ATOM 826 C CA . ILE A 1 101 ? -1.327 3.782 10.256 1.00 98.81 101 ILE A CA 1
ATOM 827 C C . ILE A 1 101 ? -1.061 3.357 11.701 1.00 98.81 101 ILE A C 1
ATOM 829 O O . ILE A 1 101 ? -1.578 3.964 12.636 1.00 98.81 101 ILE A O 1
ATOM 833 N N . GLY A 1 102 ? -0.193 2.361 11.899 1.00 98.50 102 GLY A N 1
ATOM 834 C CA . GLY A 1 102 ? 0.243 1.923 13.221 1.00 98.50 102 GLY A CA 1
ATOM 835 C C . GLY A 1 102 ? 0.943 3.011 14.042 1.00 98.50 102 GLY A C 1
ATOM 836 O O . GLY A 1 102 ? 0.963 2.893 15.264 1.00 98.50 102 GLY A O 1
ATOM 837 N N . THR A 1 103 ? 1.459 4.071 13.405 1.00 98.50 103 THR A N 1
ATOM 838 C CA . THR A 1 103 ? 2.122 5.218 14.055 1.00 98.50 103 THR A CA 1
ATOM 839 C C . THR A 1 103 ? 1.143 6.253 14.620 1.00 98.50 103 THR A C 1
ATOM 841 O O . THR A 1 103 ? 1.540 7.107 15.415 1.00 98.50 103 THR A O 1
ATOM 844 N N . ALA A 1 104 ? -0.148 6.183 14.272 1.00 98.31 104 ALA A N 1
ATOM 845 C CA . ALA A 1 104 ? -1.147 7.090 14.829 1.00 98.31 104 ALA A CA 1
ATOM 846 C C . ALA A 1 104 ? -1.201 6.951 16.358 1.00 98.31 104 ALA A C 1
ATOM 848 O O . ALA A 1 104 ? -1.237 5.834 16.883 1.00 98.31 104 ALA A O 1
ATOM 849 N N . THR A 1 105 ? -1.308 8.068 17.089 1.00 97.75 105 THR A N 1
ATOM 850 C CA . THR A 1 105 ? -1.326 8.074 18.567 1.00 97.75 105 THR A CA 1
ATOM 851 C C . THR A 1 105 ? -2.353 7.097 19.144 1.00 97.75 105 THR A C 1
ATOM 853 O O . THR A 1 105 ? -2.062 6.379 20.100 1.00 97.75 105 THR A O 1
ATOM 856 N N . LYS A 1 106 ? -3.537 7.018 18.524 1.00 97.38 106 LYS A N 1
ATOM 857 C CA . LYS A 1 106 ? -4.612 6.089 18.894 1.00 97.38 106 LYS A CA 1
ATOM 858 C C . LYS A 1 106 ? -4.173 4.624 18.856 1.00 97.38 106 LYS A C 1
ATOM 860 O O . LYS A 1 106 ? -4.547 3.859 19.742 1.00 97.38 106 LYS A O 1
ATOM 865 N N . PHE A 1 107 ? -3.415 4.222 17.837 1.00 97.81 107 PHE A N 1
ATOM 866 C CA . PHE A 1 107 ? -3.014 2.831 17.645 1.00 97.81 107 PHE A CA 1
ATOM 867 C C . PHE A 1 107 ? -1.735 2.499 18.405 1.00 97.81 107 PHE A C 1
ATOM 869 O O . PHE A 1 107 ? -1.721 1.464 19.077 1.00 97.81 107 PHE A O 1
ATOM 876 N N . LEU A 1 108 ? -0.749 3.403 18.422 1.00 94.62 108 LEU A N 1
ATOM 877 C CA . LEU A 1 108 ? 0.455 3.278 19.251 1.00 94.62 108 LEU A CA 1
ATOM 878 C C . LEU A 1 108 ? 0.113 3.088 20.733 1.00 94.62 108 LEU A C 1
ATOM 880 O O . LEU A 1 108 ? 0.655 2.201 21.383 1.00 94.62 108 LEU A O 1
ATOM 884 N N . ALA A 1 109 ? -0.831 3.867 21.269 1.00 96.69 109 ALA A N 1
ATOM 885 C CA . ALA A 1 109 ? -1.226 3.764 22.675 1.00 96.69 109 ALA A CA 1
ATOM 886 C C . ALA A 1 109 ? -2.054 2.502 22.999 1.00 96.69 109 ALA A C 1
ATOM 888 O O . ALA A 1 109 ? -2.237 2.168 24.169 1.00 96.69 109 ALA A O 1
ATOM 889 N N . SER A 1 110 ? -2.580 1.805 21.984 1.00 97.12 110 SER A N 1
ATOM 890 C CA . SER A 1 110 ? -3.523 0.689 22.162 1.00 97.12 110 SER A CA 1
ATOM 891 C C . SER A 1 110 ? -2.872 -0.693 22.258 1.00 97.12 110 SER A C 1
ATOM 893 O O . SER A 1 110 ? -3.559 -1.672 22.548 1.00 97.12 110 SER A O 1
ATOM 895 N N . THR A 1 111 ? -1.573 -0.809 21.977 1.00 97.81 111 THR A N 1
ATOM 896 C CA . THR A 1 111 ? -0.897 -2.104 21.838 1.00 97.81 111 THR A CA 1
ATOM 897 C C . THR A 1 111 ? 0.531 -2.073 22.378 1.00 97.81 111 THR A C 1
ATOM 899 O O . THR A 1 111 ? 1.100 -1.014 22.616 1.00 97.81 111 THR A O 1
ATOM 902 N N . LYS A 1 112 ? 1.118 -3.261 22.555 1.00 98.25 112 LYS A N 1
ATOM 903 C CA . LYS A 1 112 ? 2.564 -3.456 22.767 1.00 98.25 112 LYS A CA 1
ATOM 904 C C . LYS A 1 112 ? 3.247 -4.170 21.590 1.00 98.25 112 LYS A C 1
ATOM 906 O O . LYS A 1 112 ? 4.405 -4.552 21.704 1.00 98.25 112 LYS A O 1
ATOM 911 N N . MET A 1 113 ? 2.519 -4.420 20.503 1.00 98.44 113 MET A N 1
ATOM 912 C CA . MET A 1 113 ? 3.079 -4.976 19.268 1.00 98.44 113 MET A CA 1
ATOM 913 C C . MET A 1 113 ? 3.850 -3.899 18.500 1.00 98.44 113 MET A C 1
ATOM 915 O O . MET A 1 113 ? 3.548 -2.714 18.651 1.00 98.44 113 MET A O 1
ATOM 919 N N . SER A 1 114 ? 4.781 -4.315 17.640 1.00 98.56 114 SER A N 1
ATOM 920 C CA . SER A 1 114 ? 5.409 -3.429 16.657 1.00 98.56 114 SER A CA 1
ATOM 921 C C . SER A 1 114 ? 4.348 -2.745 15.785 1.00 98.56 114 SER A C 1
ATOM 923 O O . SER A 1 114 ? 3.266 -3.302 15.541 1.00 98.56 114 SER A O 1
ATOM 925 N N . PHE A 1 115 ? 4.625 -1.513 15.360 1.00 98.62 115 PHE A N 1
ATOM 926 C CA . PHE A 1 115 ? 3.622 -0.671 14.713 1.00 98.62 115 PHE A CA 1
ATOM 927 C C . PHE A 1 115 ? 3.234 -1.207 13.326 1.00 98.62 115 PHE A C 1
ATOM 929 O O . PHE A 1 115 ? 2.086 -1.045 12.927 1.00 98.62 115 PHE A O 1
ATOM 936 N N . GLU A 1 116 ? 4.137 -1.908 12.641 1.00 98.75 116 GLU A N 1
ATOM 937 C CA . GLU A 1 116 ? 3.918 -2.584 11.362 1.00 98.75 116 GLU A CA 1
ATOM 938 C C . GLU A 1 116 ? 2.821 -3.641 11.511 1.00 98.75 116 GLU A C 1
ATOM 940 O O . GLU A 1 116 ? 1.839 -3.656 10.772 1.00 98.75 116 GLU A O 1
ATOM 945 N N . PHE A 1 117 ? 2.924 -4.476 12.550 1.00 98.75 117 PHE A N 1
ATOM 946 C CA . PHE A 1 117 ? 1.950 -5.534 12.814 1.00 98.75 117 PHE A CA 1
ATOM 947 C C . PHE A 1 117 ? 0.604 -4.961 13.242 1.00 98.75 117 PHE A C 1
ATOM 949 O O . PHE A 1 117 ? -0.446 -5.398 12.769 1.00 98.75 117 PHE A O 1
ATOM 956 N N . LYS A 1 118 ? 0.610 -3.957 14.129 1.00 98.75 118 LYS A N 1
ATOM 957 C CA . LYS A 1 118 ? -0.638 -3.307 14.538 1.00 98.75 118 LYS A CA 1
ATOM 958 C C . LYS A 1 118 ? -1.296 -2.575 13.372 1.00 98.75 118 LYS A C 1
ATOM 960 O O . LYS A 1 118 ? -2.517 -2.646 13.238 1.00 98.75 118 LYS A O 1
ATOM 965 N N . GLY A 1 119 ? -0.502 -1.886 12.561 1.00 98.75 119 GLY A N 1
ATOM 966 C CA . GLY A 1 119 ? -0.946 -1.163 11.380 1.00 98.75 119 GLY A CA 1
ATOM 967 C C . GLY A 1 119 ? -1.584 -2.096 10.361 1.00 98.75 119 GLY A C 1
ATOM 968 O O . GLY A 1 119 ? -2.695 -1.828 9.920 1.00 98.75 119 GLY A O 1
ATOM 969 N N . ALA A 1 120 ? -0.954 -3.236 10.080 1.00 98.88 120 ALA A N 1
ATOM 970 C CA . ALA A 1 120 ? -1.487 -4.235 9.163 1.00 98.88 120 ALA A CA 1
ATOM 971 C C . ALA A 1 120 ? -2.831 -4.824 9.616 1.00 98.88 120 ALA A C 1
ATOM 973 O O . ALA A 1 120 ? -3.762 -4.905 8.818 1.00 98.88 120 ALA A O 1
ATOM 974 N N . ILE A 1 121 ? -2.972 -5.160 10.907 1.00 98.81 121 ILE A N 1
ATOM 975 C CA . ILE A 1 121 ? -4.251 -5.634 11.468 1.00 98.81 121 ILE A CA 1
ATOM 976 C C . ILE A 1 121 ? -5.337 -4.564 11.290 1.00 98.81 121 ILE A C 1
ATOM 978 O O . ILE A 1 121 ? -6.429 -4.861 10.814 1.00 98.81 121 ILE A O 1
ATOM 982 N N . VAL A 1 122 ? -5.028 -3.305 11.626 1.00 98.81 122 VAL A N 1
ATOM 983 C CA . VAL A 1 122 ? -5.963 -2.180 11.452 1.00 98.81 122 VAL A CA 1
ATOM 984 C C . VAL A 1 122 ? -6.337 -1.992 9.981 1.00 98.81 122 VAL A C 1
ATOM 986 O O . VAL A 1 122 ? -7.507 -1.774 9.683 1.00 98.81 122 VAL A O 1
ATOM 989 N N . ALA A 1 123 ? -5.369 -2.081 9.071 1.00 98.88 123 ALA A N 1
ATOM 990 C CA . ALA A 1 123 ? -5.577 -1.917 7.639 1.00 98.88 123 ALA A CA 1
ATOM 991 C C . ALA A 1 123 ? -6.500 -3.000 7.068 1.00 98.88 123 ALA A C 1
ATOM 993 O O . ALA A 1 123 ? -7.482 -2.674 6.398 1.00 98.88 123 ALA A O 1
ATOM 994 N N . ARG A 1 124 ? -6.225 -4.272 7.384 1.00 98.88 124 ARG A N 1
ATOM 995 C CA . ARG A 1 124 ? -7.034 -5.415 6.947 1.00 98.88 124 ARG A CA 1
ATOM 996 C C . ARG A 1 124 ? -8.480 -5.279 7.414 1.00 98.88 124 ARG A C 1
ATOM 998 O O . ARG A 1 124 ? -9.400 -5.342 6.601 1.00 98.88 124 ARG A O 1
ATOM 1005 N N . ASP A 1 125 ? -8.672 -5.045 8.712 1.00 98.81 125 ASP A N 1
ATOM 1006 C CA . ASP A 1 125 ? -10.003 -4.922 9.308 1.00 98.81 125 ASP A CA 1
ATOM 1007 C C . ASP A 1 125 ? -10.774 -3.741 8.708 1.00 98.81 125 ASP A C 1
ATOM 1009 O O . ASP A 1 125 ? -11.961 -3.869 8.409 1.00 98.81 125 ASP A O 1
ATOM 1013 N N . LEU A 1 126 ? -10.106 -2.602 8.490 1.00 98.88 126 LEU A N 1
ATOM 1014 C CA . LEU A 1 126 ? -10.713 -1.411 7.898 1.00 98.88 126 LEU A CA 1
ATOM 1015 C C . LEU A 1 126 ? -11.202 -1.669 6.468 1.00 98.88 126 LEU A C 1
ATOM 1017 O O . LEU A 1 126 ? -12.333 -1.307 6.146 1.00 98.88 126 LEU A O 1
ATOM 1021 N N . ILE A 1 127 ? -10.374 -2.290 5.622 1.00 98.81 127 ILE A N 1
ATOM 1022 C CA . ILE A 1 127 ? -10.725 -2.587 4.225 1.00 98.81 127 ILE A CA 1
ATOM 1023 C C . ILE A 1 127 ? -11.945 -3.510 4.174 1.00 98.81 127 ILE A C 1
ATOM 1025 O O . ILE A 1 127 ? -12.915 -3.196 3.485 1.00 98.81 127 ILE A O 1
ATOM 1029 N N . LEU A 1 128 ? -11.944 -4.589 4.964 1.00 98.81 128 LEU A N 1
ATOM 1030 C CA . LEU A 1 128 ? -13.071 -5.523 5.044 1.00 98.81 128 LEU A CA 1
ATOM 1031 C C . LEU A 1 128 ? -14.349 -4.841 5.555 1.00 98.81 128 LEU A C 1
ATOM 1033 O O . LEU A 1 128 ? -15.426 -5.025 4.990 1.00 98.81 128 LEU A O 1
ATOM 1037 N N . GLN A 1 129 ? -14.243 -4.004 6.593 1.00 98.56 129 GLN A N 1
ATOM 1038 C CA . GLN A 1 129 ? -15.378 -3.242 7.129 1.00 98.56 129 GLN A CA 1
ATOM 1039 C C . GLN A 1 129 ? -15.955 -2.242 6.119 1.00 98.56 129 GLN A C 1
ATOM 1041 O O . GLN A 1 129 ? -17.149 -1.949 6.162 1.00 98.56 129 GLN A O 1
ATOM 1046 N N . MET A 1 130 ? -15.125 -1.723 5.214 1.00 98.19 130 MET A N 1
ATOM 1047 C CA . MET A 1 130 ? -15.528 -0.795 4.154 1.00 98.19 130 MET A CA 1
ATOM 1048 C C . MET A 1 130 ? -16.007 -1.500 2.875 1.00 98.19 130 MET A C 1
ATOM 1050 O O . MET A 1 130 ? -16.281 -0.830 1.880 1.00 98.19 130 MET A O 1
ATOM 1054 N N . GLY A 1 131 ? -16.152 -2.829 2.895 1.00 97.19 131 GLY A N 1
ATOM 1055 C CA . GLY A 1 131 ? -16.644 -3.612 1.759 1.00 97.19 131 GLY A CA 1
ATOM 1056 C C . GLY A 1 131 ? -15.582 -3.929 0.706 1.00 97.19 131 GLY A C 1
ATOM 1057 O O . GLY A 1 131 ? -15.934 -4.365 -0.389 1.00 97.19 131 GLY A O 1
ATOM 1058 N N . GLY A 1 132 ? -14.301 -3.718 1.022 1.00 97.31 132 GLY A N 1
ATOM 1059 C CA . GLY A 1 132 ? -13.200 -4.258 0.237 1.00 97.31 132 GLY A CA 1
ATOM 1060 C C . GLY A 1 132 ? -13.185 -5.784 0.300 1.00 97.31 132 GLY A C 1
ATOM 1061 O O . GLY A 1 132 ? -13.722 -6.397 1.226 1.00 97.31 132 GLY A O 1
ATOM 1062 N N . ILE A 1 133 ? -12.591 -6.406 -0.713 1.00 97.44 133 ILE A N 1
ATOM 1063 C CA . ILE A 1 133 ? -12.569 -7.863 -0.813 1.00 97.44 133 ILE A CA 1
ATOM 1064 C C . ILE A 1 133 ? -11.412 -8.468 -0.000 1.00 97.44 133 ILE A C 1
ATOM 1066 O O . ILE A 1 133 ? -10.425 -7.792 0.292 1.00 97.44 133 ILE A O 1
ATOM 1070 N N . GLU A 1 134 ? -11.513 -9.753 0.336 1.00 98.38 134 GLU A N 1
ATOM 1071 C CA . GLU A 1 134 ? -10.551 -10.416 1.227 1.00 98.38 134 GLU A CA 1
ATOM 1072 C C . GLU A 1 134 ? -9.130 -10.484 0.657 1.00 98.38 134 GLU A C 1
ATOM 1074 O O . GLU A 1 134 ? -8.207 -10.037 1.330 1.00 98.38 134 GLU A O 1
ATOM 1079 N N . ASP A 1 135 ? -8.952 -10.902 -0.600 1.00 98.44 135 ASP A N 1
ATOM 1080 C CA . ASP A 1 135 ? -7.622 -10.968 -1.232 1.00 98.44 135 ASP A CA 1
ATOM 1081 C C . ASP A 1 135 ? -6.911 -9.599 -1.257 1.00 98.44 135 ASP A C 1
ATOM 1083 O O . ASP A 1 135 ? -5.701 -9.508 -1.047 1.00 98.44 135 ASP A O 1
ATOM 1087 N N . GLN A 1 136 ? -7.660 -8.510 -1.463 1.00 98.62 136 GLN A N 1
ATOM 1088 C CA . GLN A 1 136 ? -7.119 -7.150 -1.408 1.00 98.62 136 GLN A CA 1
ATOM 1089 C C . GLN A 1 136 ? -6.696 -6.778 0.017 1.00 98.62 136 GLN A C 1
ATOM 1091 O O . GLN A 1 136 ? -5.617 -6.222 0.219 1.00 98.62 136 GLN A O 1
ATOM 1096 N N . ALA A 1 137 ? -7.541 -7.078 1.007 1.00 98.88 137 ALA A N 1
ATOM 1097 C CA . ALA A 1 137 ? -7.248 -6.807 2.410 1.00 98.88 137 ALA A CA 1
ATOM 1098 C C . ALA A 1 137 ? -6.029 -7.607 2.900 1.00 98.88 137 ALA A C 1
ATOM 1100 O O . ALA A 1 137 ? -5.193 -7.064 3.622 1.00 98.88 137 ALA A O 1
ATOM 1101 N N . ASP A 1 138 ? -5.905 -8.865 2.476 1.00 98.81 138 ASP A N 1
ATOM 1102 C CA . ASP A 1 138 ? -4.785 -9.747 2.800 1.00 98.81 138 ASP A CA 1
ATOM 1103 C C . ASP A 1 138 ? -3.490 -9.276 2.133 1.00 98.81 138 ASP A C 1
ATOM 1105 O O . ASP A 1 138 ? -2.455 -9.219 2.795 1.00 98.81 138 ASP A O 1
ATOM 1109 N N . SER A 1 139 ? -3.553 -8.854 0.867 1.00 98.75 139 SER A N 1
ATOM 1110 C CA . SER A 1 139 ? -2.410 -8.266 0.158 1.00 98.75 139 SER A CA 1
ATOM 1111 C C . SER A 1 139 ? -1.902 -6.996 0.846 1.00 98.75 139 SER A C 1
ATOM 1113 O O . SER A 1 139 ? -0.709 -6.867 1.133 1.00 98.75 139 SER A O 1
ATOM 1115 N N . VAL A 1 140 ? -2.812 -6.079 1.197 1.00 98.94 140 VAL A N 1
ATOM 1116 C CA . VAL A 1 140 ? -2.462 -4.864 1.945 1.00 98.94 140 VAL A CA 1
ATOM 1117 C C . VAL A 1 140 ? -1.869 -5.219 3.311 1.00 98.94 140 VAL A C 1
ATOM 1119 O O . VAL A 1 140 ? -0.864 -4.636 3.711 1.00 98.94 140 VAL A O 1
ATOM 1122 N N . CYS A 1 141 ? -2.453 -6.184 4.021 1.00 98.88 141 CYS A N 1
ATOM 1123 C CA . CYS A 1 141 ? -1.952 -6.648 5.312 1.00 98.88 141 CYS A CA 1
ATOM 1124 C C . CYS A 1 141 ? -0.515 -7.183 5.206 1.00 98.88 141 CYS A C 1
ATOM 1126 O O . CYS A 1 141 ? 0.360 -6.711 5.933 1.00 98.88 141 CYS A O 1
ATOM 1128 N N . ASP A 1 142 ? -0.255 -8.116 4.283 1.00 98.69 142 ASP A N 1
ATOM 1129 C CA . ASP A 1 142 ? 1.065 -8.736 4.104 1.00 98.69 142 ASP A CA 1
ATOM 1130 C C . ASP A 1 142 ? 2.132 -7.696 3.741 1.00 98.69 142 ASP A C 1
ATOM 1132 O O . ASP A 1 142 ? 3.200 -7.651 4.360 1.00 98.69 142 ASP A O 1
ATOM 1136 N N . ALA A 1 143 ? 1.810 -6.788 2.814 1.00 98.75 143 ALA A N 1
ATOM 1137 C CA . ALA A 1 143 ? 2.709 -5.709 2.423 1.00 98.75 143 ALA A CA 1
ATOM 1138 C C . ALA A 1 143 ? 3.074 -4.801 3.611 1.00 98.75 143 ALA A C 1
ATOM 1140 O O . ALA A 1 143 ? 4.241 -4.443 3.781 1.00 98.75 143 ALA A O 1
ATOM 1141 N N . ILE A 1 144 ? 2.100 -4.449 4.459 1.00 98.88 144 ILE A N 1
ATOM 1142 C CA . ILE A 1 144 ? 2.325 -3.581 5.621 1.00 98.88 144 ILE A CA 1
ATOM 1143 C C . ILE A 1 144 ? 3.100 -4.306 6.722 1.00 98.88 144 ILE A C 1
ATOM 1145 O O . ILE A 1 144 ? 3.991 -3.702 7.306 1.00 98.88 144 ILE A O 1
ATOM 1149 N N . ILE A 1 145 ? 2.834 -5.584 7.004 1.00 98.69 145 ILE A N 1
ATOM 1150 C CA . ILE A 1 145 ? 3.592 -6.332 8.028 1.00 98.69 145 ILE A CA 1
ATOM 1151 C C . ILE A 1 145 ? 5.095 -6.288 7.740 1.00 98.69 145 ILE A C 1
ATOM 1153 O O . ILE A 1 145 ? 5.896 -6.206 8.667 1.00 98.69 145 ILE A O 1
ATOM 1157 N N . ARG A 1 146 ? 5.464 -6.324 6.456 1.00 98.44 146 ARG A N 1
ATOM 1158 C CA . ARG A 1 146 ? 6.833 -6.558 5.989 1.00 98.44 146 ARG A CA 1
ATOM 1159 C C . ARG A 1 146 ? 7.522 -5.309 5.448 1.00 98.44 146 ARG A C 1
ATOM 1161 O O . ARG A 1 146 ? 8.639 -5.400 4.938 1.00 98.44 146 ARG A O 1
ATOM 1168 N N . HIS A 1 147 ? 6.897 -4.134 5.547 1.00 98.44 147 HIS A N 1
ATOM 1169 C CA . HIS A 1 147 ? 7.438 -2.911 4.942 1.00 98.44 147 HIS A CA 1
ATOM 1170 C C . HIS A 1 147 ? 8.740 -2.420 5.606 1.00 98.44 147 HIS A C 1
ATOM 1172 O O . HIS A 1 147 ? 9.449 -1.605 5.016 1.00 98.44 147 HIS A O 1
ATOM 1178 N N . GLN A 1 148 ? 9.081 -2.942 6.794 1.00 97.69 148 GLN A N 1
ATOM 1179 C CA . GLN A 1 148 ? 10.377 -2.740 7.456 1.00 97.69 148 GLN A CA 1
ATOM 1180 C C . GLN A 1 148 ? 11.252 -4.005 7.519 1.00 97.69 148 GLN A C 1
ATOM 1182 O O . GLN A 1 148 ? 12.302 -3.995 8.165 1.00 97.69 148 GLN A O 1
ATOM 1187 N N . ASP A 1 149 ? 10.915 -5.064 6.772 1.00 95.50 149 ASP A N 1
ATOM 1188 C CA . ASP A 1 149 ? 11.755 -6.264 6.611 1.00 95.50 149 ASP A CA 1
ATOM 1189 C C . ASP A 1 149 ? 12.929 -5.988 5.643 1.00 95.50 149 ASP A C 1
ATOM 1191 O O . ASP A 1 149 ? 13.139 -6.659 4.623 1.00 95.50 149 ASP A O 1
ATOM 1195 N N . ILE A 1 150 ? 13.704 -4.942 5.932 1.00 90.44 150 ILE A N 1
ATOM 1196 C CA . ILE A 1 150 ? 14.704 -4.365 5.024 1.00 90.44 150 ILE A CA 1
ATOM 1197 C C . ILE A 1 150 ? 16.057 -5.077 5.076 1.00 90.44 150 ILE A C 1
ATOM 1199 O O . ILE A 1 150 ? 16.853 -4.956 4.146 1.00 90.44 150 ILE A O 1
ATOM 1203 N N . PHE A 1 151 ? 16.338 -5.858 6.119 1.00 84.69 151 PHE A N 1
ATOM 1204 C CA . PHE A 1 151 ? 17.616 -6.559 6.245 1.00 84.69 151 PHE A CA 1
ATOM 1205 C C . PHE A 1 151 ? 17.651 -7.784 5.324 1.00 84.69 151 PHE A C 1
ATOM 1207 O O . PHE A 1 151 ? 16.885 -8.730 5.487 1.00 84.69 151 PHE A O 1
ATOM 1214 N N . VAL A 1 152 ? 18.525 -7.741 4.308 1.00 81.81 152 VAL A N 1
ATOM 1215 C CA . VAL A 1 152 ? 18.659 -8.799 3.284 1.00 81.81 152 VAL A CA 1
ATOM 1216 C C . VAL A 1 152 ? 19.841 -9.742 3.514 1.00 81.81 152 VAL A C 1
ATOM 1218 O O . VAL A 1 152 ? 19.899 -10.798 2.890 1.00 81.81 152 VAL A O 1
ATOM 1221 N N . LYS A 1 153 ? 20.767 -9.366 4.399 1.00 73.56 153 LYS A N 1
ATOM 1222 C CA . LYS A 1 153 ? 21.996 -10.098 4.729 1.00 73.56 153 LYS A CA 1
ATOM 1223 C C . LYS A 1 153 ? 22.035 -10.230 6.253 1.00 73.56 153 LYS A C 1
ATOM 1225 O O . LYS A 1 153 ? 21.793 -9.235 6.937 1.00 73.56 153 LYS A O 1
ATOM 1230 N N . GLY A 1 154 ? 22.230 -11.453 6.744 1.00 60.47 154 GLY A N 1
ATOM 1231 C CA . GLY A 1 154 ? 22.400 -11.763 8.170 1.00 60.47 154 GLY A CA 1
ATOM 1232 C C . GLY A 1 154 ? 23.848 -11.663 8.620 1.00 60.47 154 GLY A C 1
ATOM 1233 O O . GLY A 1 154 ? 24.733 -11.597 7.734 1.00 60.47 154 GLY A O 1
#

Sequence (154 aa):
MAFDPVTHYGFTAVPRDPDVLFRNHPTAGVERDELTVNDFPLPDSTLVQSVKAFVKRELDEQTYNHSHRVYVYGVALTQTHFPQWSYDKETYYLACLLHDIGTATKFLASTKMSFEFKGAIVARDLILQMGGIEDQADSVCDAIIRHQDIFVKG

Radius of gyration: 16.21 Å; chains: 1; bounding box: 39×30×43 Å

Secondary structure (DSSP, 8-state):
----HHHHTT-S---S-HHHHTTT-TTTT---PPP-GGGSPPP--HHHHHHHHHHHHHS-HHHHHHHHHHHHHHHHHHHHH-TT----HHHHHHHHHHTTGGGSHHHHTT-SS-HHHHHHHHHHHHHHHTT--HHHHHHHHHHHHTTT------

Foldseek 3Di:
DDDDLCLALVVDDDDPDPCVRCPVQPCPPDDDDDDDLVVQDADDDPLLVVLLVVLPVQDDPVLQVQLVVVLSVVVVCCVRRPVVRHYHSNLVSLLSSQLQSLVGPVNVVVDPDDSLQSSLVVSLVSCVVSVHDNSSSVSSSVCSNCVVVNDPDD